Protein AF-A0A522W3R0-F1 (afdb_monomer)

Radius of gyration: 16.66 Å; Cα contacts (8 Å, |Δi|>4): 127; chains: 1; bounding box: 38×27×46 Å

Nearest PDB structures (foldseek):
  5k2b-assembly1_A  TM=7.405E-01  e=3.192E-01  unclassified
  6rz7-assembly1_A  TM=5.032E-01  e=3.765E+00  Homo sapiens
  4ilo-assembly1_A  TM=1.750E-01  e=3.765E+00  Chlamydia trachomatis L2/434/Bu
  5uk8-assembly1_B  TM=2.077E-01  e=7.621E+00  Homo sapiens
  5ul1-assembly1_B  TM=2.030E-01  e=8.864E+00  Homo sapiens

Structure (mmCIF, N/CA/C/O backbone):
data_AF-A0A522W3R0-F1
#
_entry.id   AF-A0A522W3R0-F1
#
loop_
_atom_site.group_PDB
_atom_site.id
_atom_site.type_symbol
_atom_site.label_atom_id
_atom_site.label_alt_id
_atom_site.label_comp_id
_atom_site.label_asym_id
_atom_site.label_entity_id
_atom_site.label_seq_id
_atom_site.pdbx_PDB_ins_code
_atom_site.Cartn_x
_atom_site.Cartn_y
_atom_site.Cartn_z
_atom_site.occupancy
_atom_site.B_iso_or_equiv
_atom_site.auth_seq_id
_atom_site.auth_comp_id
_atom_site.auth_asym_id
_atom_site.auth_atom_id
_atom_site.pdbx_PDB_model_num
ATOM 1 N N . MET A 1 1 ? -18.494 -14.054 15.150 1.00 62.50 1 MET A N 1
ATOM 2 C CA . MET A 1 1 ? -17.178 -13.415 15.018 1.00 62.50 1 MET A CA 1
ATOM 3 C C . MET A 1 1 ? -17.152 -12.730 13.670 1.00 62.50 1 MET A C 1
ATOM 5 O O . MET A 1 1 ? -17.498 -13.372 12.681 1.00 62.50 1 MET A O 1
ATOM 9 N N . SER A 1 2 ? -16.897 -11.426 13.642 1.00 79.19 2 SER A N 1
ATOM 10 C CA . SER A 1 2 ? -16.620 -10.698 12.397 1.00 79.19 2 SER A CA 1
ATOM 11 C C . SER A 1 2 ? -15.194 -10.979 11.913 1.00 79.19 2 SER A C 1
ATOM 13 O O . SER A 1 2 ?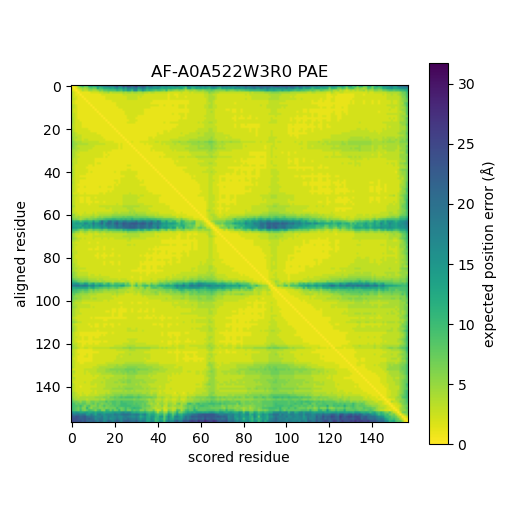 -14.345 -11.334 12.726 1.00 79.19 2 SER A O 1
ATOM 15 N N . GLN A 1 3 ? -14.944 -10.792 10.614 1.00 91.06 3 GLN A N 1
ATOM 16 C CA . GLN A 1 3 ? -13.602 -10.835 10.020 1.00 91.06 3 GLN A CA 1
ATOM 17 C C . GLN A 1 3 ? -12.648 -9.880 10.766 1.00 91.06 3 GLN A C 1
ATOM 19 O O . GLN A 1 3 ? -13.078 -8.805 11.194 1.00 91.06 3 GLN A O 1
ATOM 24 N N . ALA A 1 4 ? -11.387 -10.277 10.949 1.00 95.38 4 ALA A N 1
ATOM 25 C CA . ALA A 1 4 ? -10.352 -9.416 11.519 1.00 95.38 4 ALA A CA 1
ATOM 26 C C . ALA A 1 4 ? -9.798 -8.457 10.455 1.00 95.38 4 ALA A C 1
ATOM 28 O O . ALA A 1 4 ? -9.691 -8.825 9.281 1.00 95.38 4 ALA A O 1
ATOM 29 N N . ILE A 1 5 ? -9.452 -7.235 10.864 1.00 96.50 5 ILE A N 1
ATOM 30 C CA . ILE A 1 5 ? -8.830 -6.241 9.979 1.00 96.50 5 ILE A CA 1
ATOM 31 C C . ILE A 1 5 ? -7.449 -6.733 9.540 1.00 96.50 5 ILE A C 1
ATOM 33 O O . ILE A 1 5 ? -7.132 -6.637 8.358 1.00 96.50 5 ILE A O 1
ATOM 37 N N . LEU A 1 6 ? -6.680 -7.324 10.463 1.00 97.25 6 LEU A N 1
ATOM 38 C CA . LEU A 1 6 ? -5.374 -7.921 10.177 1.00 97.25 6 LEU A CA 1
ATOM 39 C C . LEU A 1 6 ? -5.446 -8.933 9.031 1.00 97.25 6 LEU A C 1
ATOM 41 O O . LEU A 1 6 ? -4.757 -8.766 8.030 1.00 97.25 6 LEU A O 1
ATOM 45 N N . ASP A 1 7 ? -6.316 -9.936 9.148 1.00 97.19 7 ASP A N 1
ATOM 46 C CA . ASP A 1 7 ? -6.438 -10.994 8.140 1.00 97.19 7 ASP A CA 1
ATOM 47 C C . ASP A 1 7 ? -6.834 -10.431 6.766 1.00 97.19 7 ASP A C 1
ATOM 49 O O . ASP A 1 7 ? -6.281 -10.831 5.744 1.00 97.19 7 ASP A O 1
ATOM 53 N N . PHE A 1 8 ? -7.776 -9.481 6.742 1.00 97.44 8 PHE A N 1
ATOM 54 C CA . PHE A 1 8 ? -8.236 -8.849 5.505 1.00 97.44 8 PHE A CA 1
ATOM 55 C C . PHE A 1 8 ? -7.119 -8.063 4.806 1.00 97.44 8 PHE A C 1
ATOM 57 O O . PHE A 1 8 ? -6.941 -8.182 3.594 1.00 97.44 8 PHE A O 1
ATOM 64 N N . MET A 1 9 ? -6.355 -7.272 5.561 1.00 98.19 9 MET A N 1
ATOM 65 C CA . MET A 1 9 ? -5.288 -6.445 4.995 1.00 98.19 9 MET A CA 1
ATOM 66 C C . MET A 1 9 ? -4.072 -7.274 4.579 1.00 98.19 9 MET A C 1
ATOM 68 O O . MET A 1 9 ? -3.509 -7.023 3.516 1.00 98.19 9 MET A O 1
ATOM 72 N N . MET A 1 10 ? -3.729 -8.323 5.336 1.00 97.94 10 MET A N 1
ATOM 73 C CA . MET A 1 10 ? -2.688 -9.283 4.946 1.00 97.94 10 MET A CA 1
ATOM 74 C C . MET A 1 10 ? -3.038 -10.025 3.652 1.00 97.94 10 MET A C 1
ATOM 76 O O . MET A 1 10 ? -2.168 -10.263 2.815 1.00 97.94 10 MET A O 1
ATOM 80 N N . GLU A 1 11 ? -4.306 -10.392 3.452 1.00 98.25 11 GLU A N 1
ATOM 81 C CA . GLU A 1 11 ? -4.738 -10.995 2.189 1.00 98.25 11 GLU A CA 1
ATOM 82 C C . GLU A 1 11 ? -4.552 -10.023 1.011 1.00 98.25 11 GLU A C 1
ATOM 84 O O . GLU A 1 11 ? -4.084 -10.426 -0.060 1.00 98.25 11 GLU A O 1
ATOM 89 N N . ASP A 1 12 ? -4.846 -8.734 1.208 1.00 98.56 12 ASP A N 1
ATOM 90 C CA . ASP A 1 12 ? -4.615 -7.720 0.180 1.00 98.56 12 ASP A CA 1
ATOM 91 C C . ASP A 1 12 ? -3.118 -7.467 -0.074 1.00 98.56 12 ASP A C 1
ATOM 93 O O . ASP A 1 12 ? -2.728 -7.342 -1.238 1.00 98.56 12 ASP A O 1
ATOM 97 N N . HIS A 1 13 ? -2.267 -7.494 0.960 1.00 98.56 13 HIS A N 1
ATOM 98 C CA . HIS A 1 13 ? -0.806 -7.478 0.808 1.00 98.56 13 HIS A CA 1
ATOM 99 C C . HIS A 1 13 ? -0.315 -8.651 -0.034 1.00 98.56 13 HIS A C 1
ATOM 101 O O . HIS A 1 13 ? 0.345 -8.436 -1.049 1.00 98.56 13 HIS A O 1
ATOM 107 N N . HIS A 1 14 ? -0.718 -9.882 0.290 1.00 98.44 14 HIS A N 1
ATOM 108 C CA . HIS A 1 14 ? -0.338 -11.057 -0.499 1.00 98.44 14 HIS A CA 1
ATOM 109 C C . HIS A 1 14 ? -0.784 -10.946 -1.964 1.00 98.44 14 HIS A C 1
ATOM 111 O O . HIS A 1 14 ? -0.056 -11.341 -2.883 1.00 98.44 14 HIS A O 1
ATOM 117 N N . ARG A 1 15 ? -1.981 -10.397 -2.208 1.00 98.62 15 ARG A N 1
ATOM 118 C CA . ARG A 1 15 ? -2.474 -10.133 -3.564 1.00 98.62 15 ARG A CA 1
ATOM 119 C C . ARG A 1 15 ? -1.581 -9.122 -4.289 1.00 98.62 15 ARG A C 1
ATOM 121 O O . ARG A 1 15 ? -1.237 -9.354 -5.450 1.00 98.62 15 ARG A O 1
ATOM 128 N N . LEU A 1 16 ? -1.223 -8.019 -3.634 1.00 98.69 16 LEU A N 1
ATOM 129 C CA . LEU A 1 16 ? -0.374 -6.963 -4.188 1.00 98.69 16 LEU A CA 1
ATOM 130 C C . LEU A 1 16 ? 1.054 -7.454 -4.456 1.00 98.69 16 LEU A C 1
ATOM 132 O O . LEU A 1 16 ? 1.553 -7.240 -5.562 1.00 98.69 16 LEU A O 1
ATOM 136 N N . ASP A 1 17 ? 1.653 -8.199 -3.528 1.00 98.56 17 ASP A N 1
ATOM 137 C CA . ASP A 1 17 ? 2.969 -8.831 -3.684 1.00 98.56 17 ASP A CA 1
ATOM 138 C C . ASP A 1 17 ? 3.002 -9.753 -4.905 1.00 98.56 17 ASP A C 1
ATOM 140 O O . ASP A 1 17 ? 3.936 -9.721 -5.709 1.00 98.56 17 ASP A O 1
ATOM 144 N N . GLY A 1 18 ? 1.940 -10.538 -5.108 1.00 98.56 18 GLY A N 1
ATOM 145 C CA . GLY A 1 18 ? 1.813 -11.411 -6.271 1.00 98.56 18 GLY A CA 1
ATOM 146 C C . GLY A 1 18 ? 1.758 -10.658 -7.606 1.00 98.56 18 GLY A C 1
ATOM 147 O O . GLY A 1 18 ? 2.231 -11.176 -8.621 1.00 98.56 18 GLY A O 1
ATOM 148 N N . ILE A 1 19 ? 1.190 -9.448 -7.641 1.00 98.69 19 ILE A N 1
ATOM 149 C CA . ILE A 1 19 ? 1.164 -8.603 -8.848 1.00 98.69 19 ILE A CA 1
ATOM 150 C C . ILE A 1 19 ? 2.524 -7.922 -9.036 1.00 98.69 19 ILE A C 1
ATOM 152 O O . ILE A 1 19 ? 3.060 -7.929 -10.148 1.00 98.69 19 ILE A O 1
ATOM 156 N N . PHE A 1 20 ? 3.113 -7.399 -7.959 1.00 98.50 20 PHE A N 1
ATOM 157 C CA . PHE A 1 20 ? 4.423 -6.754 -7.992 1.00 98.50 20 PHE A CA 1
ATOM 158 C C . PHE A 1 20 ? 5.515 -7.722 -8.456 1.00 98.50 20 PHE A C 1
ATOM 160 O O . PHE A 1 20 ? 6.253 -7.413 -9.388 1.00 98.50 20 PHE A O 1
ATOM 167 N N . ALA A 1 21 ? 5.524 -8.956 -7.950 1.00 98.38 21 ALA A N 1
ATOM 168 C CA . ALA A 1 21 ? 6.454 -9.991 -8.394 1.00 98.38 21 ALA A CA 1
ATOM 169 C C . ALA A 1 21 ? 6.350 -10.279 -9.905 1.00 98.38 21 ALA A C 1
ATOM 171 O O . ALA A 1 21 ? 7.352 -10.574 -10.561 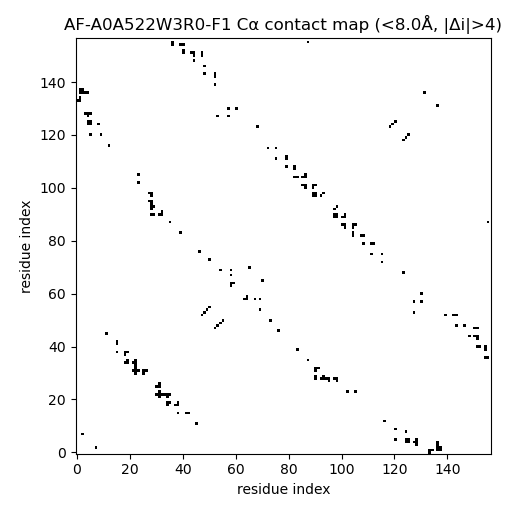1.00 98.38 21 ALA A O 1
ATOM 172 N N . LYS A 1 22 ? 5.156 -10.187 -10.510 1.00 98.50 22 LYS A N 1
ATOM 173 C CA . LYS A 1 22 ? 5.006 -10.323 -11.973 1.00 98.50 22 LYS A CA 1
ATOM 174 C C . LYS A 1 22 ? 5.625 -9.137 -12.711 1.00 98.50 22 LYS A C 1
ATOM 176 O O . LYS A 1 22 ? 6.276 -9.344 -13.735 1.00 98.50 22 LYS A O 1
ATOM 181 N N . MET A 1 23 ? 5.463 -7.923 -12.186 1.00 97.56 23 MET A N 1
ATOM 182 C CA . MET A 1 23 ? 6.107 -6.720 -12.717 1.00 97.56 23 MET A CA 1
ATOM 183 C C . MET A 1 23 ? 7.640 -6.832 -12.655 1.00 97.56 23 MET A C 1
ATOM 185 O O . MET A 1 23 ? 8.324 -6.625 -13.662 1.00 97.56 23 MET A O 1
ATOM 189 N N . GLU A 1 24 ? 8.179 -7.275 -11.521 1.00 96.88 24 GLU A N 1
ATOM 190 C CA . GLU A 1 24 ? 9.617 -7.486 -11.327 1.00 96.88 24 GLU A CA 1
ATOM 191 C C . GLU A 1 24 ? 10.191 -8.516 -12.306 1.00 96.88 24 GLU A C 1
ATOM 193 O O . GLU A 1 24 ? 11.309 -8.368 -12.807 1.00 96.88 24 GLU A O 1
ATOM 198 N N . ASN A 1 25 ? 9.403 -9.536 -12.642 1.00 97.62 25 ASN A N 1
ATOM 199 C CA . ASN A 1 25 ? 9.797 -10.591 -13.569 1.00 97.62 25 ASN A CA 1
ATOM 200 C C . ASN A 1 25 ? 9.556 -10.266 -15.050 1.00 97.62 25 ASN A C 1
ATOM 202 O O . ASN A 1 25 ? 10.010 -11.046 -15.904 1.00 97.62 25 ASN A O 1
ATOM 206 N N . ALA A 1 26 ? 8.898 -9.144 -15.358 1.00 96.62 26 ALA A N 1
ATOM 207 C CA . ALA A 1 26 ? 8.621 -8.703 -16.721 1.00 96.62 26 ALA A CA 1
ATOM 208 C C . ALA A 1 26 ? 9.902 -8.632 -17.567 1.00 96.62 26 ALA A C 1
ATOM 210 O O . ALA A 1 26 ? 10.989 -8.354 -17.055 1.00 96.62 26 ALA A O 1
ATOM 211 N N . LYS A 1 27 ? 9.796 -8.891 -18.874 1.00 94.75 27 LYS A N 1
ATOM 212 C CA . LYS A 1 27 ? 10.954 -8.943 -19.793 1.00 94.75 27 LYS A CA 1
ATOM 213 C C . LYS A 1 27 ? 11.157 -7.672 -20.605 1.00 94.75 27 LYS A C 1
ATOM 215 O O . LYS A 1 27 ? 12.196 -7.510 -21.242 1.00 94.75 27 LYS A O 1
ATOM 220 N N . ASN A 1 28 ? 10.169 -6.789 -20.612 1.00 93.06 28 ASN A N 1
ATOM 221 C CA . ASN A 1 28 ? 10.190 -5.533 -21.345 1.00 93.06 28 ASN A CA 1
ATOM 222 C C . ASN A 1 28 ? 9.237 -4.516 -20.698 1.00 93.06 28 ASN A C 1
ATOM 224 O O . ASN A 1 28 ? 8.473 -4.848 -19.790 1.00 93.06 28 ASN A O 1
ATOM 228 N N . VAL A 1 29 ? 9.286 -3.271 -21.180 1.00 93.69 29 VAL A N 1
ATOM 229 C CA . VAL A 1 29 ? 8.472 -2.164 -20.654 1.00 93.69 29 VAL A CA 1
ATOM 230 C C . VAL A 1 29 ? 6.975 -2.429 -20.812 1.00 93.69 29 VAL A C 1
ATOM 232 O O . VAL A 1 29 ? 6.225 -2.152 -19.887 1.00 93.69 29 VAL A O 1
ATOM 235 N N . ALA A 1 30 ? 6.530 -2.998 -21.937 1.00 92.50 30 ALA A N 1
ATOM 236 C CA . ALA A 1 30 ? 5.109 -3.243 -22.185 1.00 92.50 30 ALA A CA 1
ATOM 237 C C . ALA A 1 30 ? 4.511 -4.254 -21.190 1.00 92.50 30 ALA A C 1
ATOM 239 O O . ALA A 1 30 ? 3.421 -4.045 -20.657 1.00 92.50 30 ALA A O 1
ATOM 240 N N . GLU A 1 31 ? 5.245 -5.327 -20.891 1.00 94.88 31 GLU A N 1
ATOM 241 C CA . GLU A 1 31 ? 4.849 -6.302 -19.877 1.00 94.88 31 GLU A CA 1
ATOM 242 C C . GLU A 1 31 ? 4.870 -5.689 -18.468 1.00 94.88 31 GLU A C 1
ATOM 244 O O . GLU A 1 31 ? 3.906 -5.854 -17.720 1.00 94.88 31 GLU A O 1
ATOM 249 N N . ALA A 1 32 ? 5.912 -4.919 -18.130 1.00 96.06 32 ALA A N 1
ATOM 250 C CA . ALA A 1 32 ? 5.989 -4.216 -16.849 1.00 96.06 32 ALA A CA 1
ATOM 251 C C . ALA A 1 32 ? 4.827 -3.225 -16.679 1.00 96.06 32 ALA A C 1
ATOM 253 O O . ALA A 1 32 ? 4.198 -3.197 -15.626 1.00 96.06 32 ALA A O 1
ATOM 254 N N . LYS A 1 33 ? 4.480 -2.474 -17.733 1.00 95.25 33 LYS A N 1
ATOM 255 C CA . LYS A 1 33 ? 3.373 -1.509 -17.752 1.00 95.25 33 LYS A CA 1
ATOM 256 C C . LYS A 1 33 ? 2.038 -2.163 -17.410 1.00 95.25 33 LYS A C 1
ATOM 258 O O . LYS A 1 33 ? 1.283 -1.614 -16.615 1.00 95.25 33 LYS A O 1
ATOM 263 N N . LYS A 1 34 ? 1.752 -3.340 -17.975 1.00 95.31 34 LYS A N 1
ATOM 264 C CA . LYS A 1 34 ? 0.510 -4.075 -17.696 1.00 95.31 34 LYS A CA 1
ATOM 265 C C . LYS A 1 34 ? 0.360 -4.371 -16.200 1.00 95.31 34 LYS A C 1
ATOM 267 O O . LYS A 1 34 ? -0.679 -4.064 -15.625 1.00 95.31 34 LYS A O 1
ATOM 272 N N . TYR A 1 35 ? 1.388 -4.958 -15.587 1.00 97.69 35 TYR A N 1
ATOM 273 C CA . TYR A 1 35 ? 1.352 -5.302 -14.164 1.00 97.69 35 TYR A CA 1
ATOM 274 C C . TYR A 1 35 ? 1.428 -4.064 -13.270 1.00 97.69 35 TYR A C 1
ATOM 276 O O . TYR A 1 35 ? 0.776 -4.032 -12.233 1.00 97.69 35 TYR A O 1
ATOM 284 N N . PHE A 1 36 ? 2.150 -3.026 -13.695 1.00 96.44 36 PHE A N 1
ATOM 285 C CA . PHE A 1 36 ? 2.206 -1.754 -12.985 1.00 96.44 36 PHE A CA 1
ATOM 286 C C . PHE A 1 36 ? 0.829 -1.100 -12.865 1.00 96.44 36 PHE A C 1
ATOM 288 O O . PHE A 1 36 ? 0.477 -0.659 -11.778 1.00 96.44 36 PHE A O 1
ATOM 295 N N . ILE A 1 37 ? 0.035 -1.063 -13.941 1.00 95.50 37 ILE A N 1
ATOM 296 C CA . ILE A 1 37 ? -1.320 -0.485 -13.911 1.00 95.50 37 ILE A CA 1
ATOM 297 C C . ILE A 1 37 ? -2.183 -1.205 -12.867 1.00 95.50 37 ILE A C 1
ATOM 299 O O . ILE A 1 37 ? -2.785 -0.557 -12.012 1.00 95.50 37 ILE A O 1
ATOM 303 N N . GLU A 1 38 ? -2.195 -2.541 -12.899 1.00 96.06 38 GLU A N 1
ATOM 304 C CA . GLU A 1 38 ? -2.953 -3.368 -11.952 1.00 96.06 38 GLU A CA 1
ATOM 305 C C . GLU A 1 38 ? -2.468 -3.172 -10.504 1.00 96.06 38 GLU A C 1
ATOM 307 O O . GLU A 1 38 ? -3.274 -2.970 -9.591 1.00 96.06 38 GLU A O 1
ATOM 312 N N . PHE A 1 39 ? -1.148 -3.180 -10.299 1.00 97.88 39 PHE A N 1
ATOM 313 C CA . PHE A 1 39 ? -0.523 -3.007 -8.992 1.00 97.88 39 PHE A CA 1
ATOM 314 C C . PHE A 1 39 ? -0.797 -1.622 -8.405 1.00 97.88 39 PHE A C 1
ATOM 316 O O . PHE A 1 39 ? -1.286 -1.510 -7.285 1.00 97.88 39 PHE A O 1
ATOM 323 N N . ASN A 1 40 ? -0.527 -0.563 -9.168 1.00 96.25 40 ASN A N 1
ATOM 324 C CA . ASN A 1 40 ? -0.684 0.818 -8.726 1.00 96.25 40 ASN A CA 1
ATOM 325 C C . ASN A 1 40 ? -2.153 1.156 -8.436 1.00 96.25 40 ASN A C 1
ATOM 327 O O . ASN A 1 40 ? -2.427 1.838 -7.450 1.00 96.25 40 ASN A O 1
ATOM 331 N N . TYR A 1 41 ? -3.099 0.643 -9.229 1.00 95.31 41 TYR A N 1
ATOM 332 C CA . TYR A 1 41 ? -4.527 0.756 -8.917 1.00 95.31 41 TYR A CA 1
ATOM 333 C C . TYR A 1 41 ? -4.861 0.080 -7.579 1.00 95.31 41 TYR A C 1
ATOM 335 O O . TYR A 1 41 ? -5.462 0.695 -6.695 1.00 95.31 41 TYR A O 1
ATOM 343 N N . GLY A 1 42 ? -4.420 -1.170 -7.401 1.00 96.44 42 GLY A N 1
ATOM 344 C CA . GLY A 1 42 ? -4.668 -1.937 -6.183 1.00 96.44 42 GLY A CA 1
ATOM 345 C C . GLY A 1 42 ? -4.068 -1.290 -4.933 1.00 96.44 42 GLY A C 1
ATOM 346 O O . GLY A 1 42 ? -4.764 -1.155 -3.932 1.00 96.44 42 GLY A O 1
ATOM 347 N N . LEU A 1 43 ? -2.808 -0.859 -5.002 1.00 97.88 43 LEU A N 1
ATOM 348 C CA . LEU A 1 43 ? -2.092 -0.261 -3.876 1.00 97.88 43 LEU A CA 1
ATOM 349 C C . LEU A 1 43 ? -2.645 1.123 -3.513 1.00 97.88 43 LEU A C 1
ATOM 351 O O . LEU A 1 43 ? -2.723 1.478 -2.341 1.00 97.88 43 LEU A O 1
ATOM 355 N N . ARG A 1 44 ? -3.095 1.916 -4.493 1.00 96.25 44 ARG A N 1
ATOM 356 C CA . ARG A 1 44 ? -3.767 3.192 -4.197 1.00 96.25 44 ARG A CA 1
ATOM 357 C C . ARG A 1 44 ? -5.085 2.975 -3.471 1.00 96.25 44 ARG A C 1
ATOM 359 O O . ARG A 1 44 ? -5.357 3.695 -2.514 1.00 96.25 44 ARG A O 1
ATOM 366 N N . ARG A 1 45 ? -5.873 1.981 -3.890 1.00 96.62 45 ARG A N 1
ATOM 367 C CA . ARG A 1 45 ? -7.102 1.591 -3.190 1.00 96.62 45 ARG A CA 1
ATOM 368 C C . ARG A 1 45 ? -6.810 1.144 -1.757 1.00 96.62 45 ARG A C 1
ATOM 370 O O . ARG A 1 45 ? -7.488 1.597 -0.841 1.00 96.62 45 ARG A O 1
ATOM 377 N N . HIS A 1 46 ? -5.778 0.322 -1.579 1.00 98.06 46 HIS A N 1
ATOM 378 C CA . HIS A 1 46 ? -5.305 -0.129 -0.274 1.00 98.06 46 HIS A CA 1
ATOM 379 C C . HIS A 1 46 ? -5.010 1.053 0.663 1.00 98.06 46 HIS A C 1
ATOM 381 O O . HIS A 1 46 ? -5.647 1.200 1.703 1.00 98.06 46 HIS A O 1
ATOM 387 N N . ILE A 1 47 ? -4.153 1.978 0.219 1.00 97.62 47 ILE A N 1
ATOM 388 C CA . ILE A 1 47 ? -3.787 3.179 0.983 1.00 97.62 47 ILE A CA 1
ATOM 389 C C . ILE A 1 47 ? -5.012 4.059 1.293 1.00 97.62 47 ILE A C 1
ATOM 391 O O . ILE A 1 47 ? -5.068 4.718 2.333 1.00 97.62 47 ILE A O 1
ATOM 395 N N . VAL A 1 48 ? -6.013 4.106 0.404 1.00 96.69 48 VAL A N 1
ATOM 396 C CA . VAL A 1 48 ? -7.262 4.839 0.665 1.00 96.69 48 VAL A CA 1
ATOM 397 C C . VAL A 1 48 ? -8.039 4.207 1.818 1.00 96.69 48 VAL A C 1
ATOM 399 O O . VAL A 1 48 ? -8.490 4.949 2.693 1.00 96.69 48 VAL A O 1
ATOM 402 N N . TRP A 1 49 ? -8.167 2.877 1.870 1.00 97.81 49 TRP A N 1
ATOM 403 C CA . TRP A 1 49 ? -8.813 2.201 3.002 1.00 97.81 49 TRP A CA 1
ATOM 404 C C . TRP A 1 49 ? -8.149 2.575 4.326 1.00 97.81 49 TRP A C 1
ATOM 406 O O . TRP A 1 49 ? -8.819 2.942 5.295 1.00 97.81 49 TRP A O 1
ATOM 416 N N . GLU A 1 50 ? -6.825 2.585 4.347 1.00 97.94 50 GLU A N 1
ATOM 417 C CA . GLU A 1 50 ? -6.055 2.936 5.531 1.00 97.94 50 GLU A CA 1
ATOM 418 C C . GLU A 1 50 ? -6.220 4.396 5.934 1.00 97.94 50 GLU A C 1
ATOM 420 O O . GLU A 1 50 ? -6.640 4.697 7.053 1.00 97.94 50 GLU A O 1
ATOM 425 N N . GLU A 1 51 ? -5.944 5.327 5.021 1.00 96.94 51 GLU A N 1
ATOM 426 C CA . GLU A 1 51 ? -5.920 6.752 5.341 1.00 96.94 51 GLU A CA 1
ATOM 427 C C . GLU A 1 51 ? -7.314 7.330 5.623 1.00 96.94 51 GLU A C 1
ATOM 429 O O . GLU A 1 51 ? -7.419 8.308 6.374 1.00 96.94 51 GLU A O 1
ATOM 434 N N . LYS A 1 52 ? -8.372 6.764 5.026 1.00 95.75 52 LYS A N 1
ATOM 435 C CA . LYS A 1 52 ? -9.747 7.283 5.132 1.00 95.75 52 LYS A CA 1
ATOM 436 C C . LYS A 1 52 ? -10.604 6.561 6.155 1.00 95.75 52 LYS A C 1
ATOM 438 O O . LYS A 1 52 ? -11.498 7.197 6.711 1.00 95.75 52 LYS A O 1
ATOM 443 N N . ILE A 1 53 ? -10.348 5.279 6.400 1.00 96.12 53 ILE A N 1
ATOM 444 C CA . ILE A 1 53 ? -11.220 4.446 7.231 1.00 96.12 53 ILE A CA 1
ATOM 445 C C . ILE A 1 53 ? -10.458 3.981 8.468 1.00 96.12 53 ILE A C 1
ATOM 447 O O . ILE A 1 53 ? -10.790 4.383 9.585 1.00 96.12 53 ILE A O 1
ATOM 451 N N . PHE A 1 54 ? -9.398 3.190 8.298 1.00 96.38 54 PHE A N 1
ATOM 452 C CA . PHE A 1 54 ? -8.761 2.523 9.435 1.00 96.38 54 PHE A CA 1
ATOM 453 C C . PHE A 1 54 ? -7.995 3.488 10.348 1.00 96.38 54 PHE A C 1
ATOM 455 O O . PHE A 1 54 ? -8.199 3.473 11.567 1.00 96.38 54 PHE A O 1
ATOM 462 N N . PHE A 1 55 ? -7.162 4.374 9.792 1.00 96.19 55 PHE A N 1
ATOM 463 C CA . PHE A 1 55 ? -6.360 5.307 10.589 1.00 96.19 55 PHE A CA 1
ATOM 464 C C . PHE A 1 55 ? -7.233 6.300 11.369 1.00 96.19 55 PHE A C 1
ATOM 466 O O . PHE A 1 55 ? -7.016 6.423 12.576 1.00 96.19 55 PHE A O 1
ATOM 473 N N . PRO A 1 56 ? -8.252 6.964 10.781 1.00 94.75 56 PRO A N 1
ATOM 474 C CA . PRO A 1 56 ? -9.102 7.883 11.541 1.00 94.75 56 PRO A CA 1
ATOM 475 C C . PRO A 1 56 ? -9.839 7.210 12.704 1.00 94.75 56 PRO A C 1
ATOM 477 O O . PRO A 1 56 ? -9.987 7.797 13.781 1.00 94.75 56 PRO A O 1
ATOM 480 N N . ILE A 1 57 ? -10.288 5.968 12.514 1.00 93.44 57 ILE A N 1
ATOM 481 C CA . ILE A 1 57 ? -10.967 5.199 13.559 1.00 93.44 57 ILE A CA 1
ATOM 482 C C . ILE A 1 57 ? -9.996 4.865 14.694 1.00 93.44 57 ILE A C 1
ATOM 484 O O . ILE A 1 57 ? -10.315 5.103 15.865 1.00 93.44 57 ILE A O 1
ATOM 488 N N . PHE A 1 58 ? -8.802 4.378 14.355 1.00 94.44 58 PHE A N 1
ATOM 489 C CA . PHE A 1 58 ? -7.749 4.083 15.322 1.00 94.44 58 PHE A CA 1
ATOM 490 C C . PHE A 1 58 ? -7.366 5.314 16.152 1.00 94.44 58 PHE A C 1
ATOM 492 O O . PHE A 1 58 ? -7.382 5.275 17.386 1.00 94.44 58 PHE A O 1
ATOM 499 N N . GLU A 1 59 ? -7.083 6.429 15.479 1.00 94.69 59 GLU A N 1
ATOM 500 C CA . GLU A 1 59 ? -6.697 7.697 16.100 1.00 94.69 59 GLU A CA 1
ATOM 501 C C . GLU A 1 59 ? -7.780 8.197 17.059 1.00 94.69 59 GLU A C 1
ATOM 503 O O . GLU A 1 59 ? -7.479 8.583 18.193 1.00 94.69 59 GLU A O 1
ATOM 508 N N . LYS A 1 60 ? -9.054 8.122 16.647 1.00 92.94 60 LYS A N 1
ATOM 509 C CA . LYS A 1 60 ? -10.199 8.500 17.484 1.00 92.94 60 LYS A CA 1
ATOM 510 C C . LYS A 1 60 ? -10.325 7.612 18.722 1.00 92.94 60 LYS A C 1
ATOM 512 O O . LYS A 1 60 ? -10.584 8.128 19.807 1.00 92.94 60 LYS A O 1
ATOM 517 N N . LYS A 1 61 ? -10.150 6.295 18.581 1.00 92.12 61 LYS A N 1
ATOM 518 C CA . LYS A 1 61 ? -10.280 5.324 19.683 1.00 92.12 61 LYS A CA 1
ATOM 519 C C . LYS A 1 61 ? -9.137 5.416 20.691 1.00 92.12 61 LYS A C 1
ATOM 521 O O . LYS A 1 61 ? -9.377 5.280 21.888 1.00 92.12 61 LYS A O 1
ATOM 526 N N . LYS A 1 62 ? -7.908 5.651 20.226 1.00 90.38 62 LYS A N 1
ATOM 527 C CA . LYS A 1 62 ? -6.722 5.781 21.089 1.00 90.38 62 LYS A CA 1
ATOM 528 C C . LYS A 1 62 ? -6.484 7.208 21.594 1.00 90.38 62 LYS A C 1
ATOM 530 O O . LYS A 1 62 ? -5.647 7.395 22.471 1.00 90.38 62 LYS A O 1
ATOM 535 N N . GLY A 1 63 ? -7.188 8.206 21.056 1.00 87.31 63 GLY A N 1
ATOM 536 C CA . GLY A 1 63 ? -6.962 9.618 21.378 1.00 87.31 63 GLY A CA 1
ATOM 537 C C . GLY A 1 63 ? -5.635 10.164 20.832 1.00 87.31 63 GLY A C 1
ATOM 538 O O . GLY A 1 63 ? -5.106 11.134 21.369 1.00 87.31 63 GLY A O 1
ATOM 539 N N . LEU A 1 64 ? -5.087 9.544 19.782 1.00 80.00 64 LEU A N 1
ATOM 540 C CA . LEU A 1 64 ? -3.770 9.840 19.206 1.00 80.00 64 LEU A CA 1
ATOM 541 C C . LEU A 1 64 ? -3.911 10.585 17.874 1.00 80.00 64 LEU A C 1
ATOM 543 O O . LEU A 1 64 ? -3.629 10.039 16.816 1.00 80.00 64 LEU A O 1
ATOM 547 N N . THR A 1 65 ? -4.368 11.837 17.905 1.00 69.81 65 THR A N 1
ATOM 548 C CA . THR A 1 65 ? -4.631 12.612 16.675 1.00 69.81 65 THR A CA 1
ATOM 549 C C . THR A 1 65 ? -3.405 13.341 16.107 1.00 69.81 65 THR A C 1
ATOM 551 O O . THR A 1 65 ? -3.498 13.924 15.028 1.00 69.81 65 THR A O 1
ATOM 554 N N . ARG A 1 66 ? -2.261 13.346 16.813 1.00 71.31 66 ARG A N 1
ATOM 555 C CA . ARG A 1 66 ? -0.979 13.939 16.372 1.00 71.31 66 ARG A CA 1
ATOM 556 C C . ARG A 1 66 ? 0.211 13.144 16.917 1.00 71.31 66 ARG A C 1
ATOM 558 O O . ARG A 1 66 ? 0.164 12.729 18.074 1.00 71.31 66 ARG A O 1
ATOM 565 N N . GLY A 1 67 ? 1.275 12.985 16.127 1.00 71.25 67 GLY A N 1
ATOM 566 C CA . GLY A 1 67 ? 2.526 12.339 16.544 1.00 71.25 67 GLY A CA 1
ATOM 567 C C . GLY A 1 67 ? 2.413 10.829 16.779 1.00 71.25 67 GLY A C 1
ATOM 568 O O . GLY A 1 67 ? 3.160 10.284 17.589 1.00 71.25 67 GLY A O 1
ATOM 569 N N . GLY A 1 68 ? 1.445 10.169 16.135 1.00 83.44 68 GLY A N 1
ATOM 570 C CA . GLY A 1 68 ? 1.145 8.744 16.303 1.00 83.44 68 GLY A CA 1
ATOM 571 C C . GLY A 1 68 ? 1.727 7.850 15.198 1.00 83.44 68 GLY A C 1
ATOM 572 O O . GLY A 1 68 ? 2.234 8.352 14.195 1.00 83.44 68 GLY A O 1
ATOM 573 N N . PRO A 1 69 ? 1.616 6.514 15.335 1.00 90.81 69 PRO A N 1
ATOM 574 C CA . PRO A 1 69 ? 2.133 5.560 14.347 1.00 90.81 69 PRO A CA 1
ATOM 575 C C . PRO A 1 69 ? 1.552 5.793 12.944 1.00 90.81 69 PRO A C 1
ATOM 577 O O . PRO A 1 69 ? 2.279 5.731 11.960 1.00 90.81 69 PRO A O 1
ATOM 580 N N . THR A 1 70 ? 0.279 6.179 12.848 1.00 94.12 70 THR A N 1
ATOM 581 C CA . THR A 1 70 ? -0.413 6.498 11.588 1.00 94.12 70 THR A CA 1
ATOM 582 C C . THR A 1 70 ? 0.134 7.746 10.882 1.00 94.12 70 THR A C 1
ATOM 584 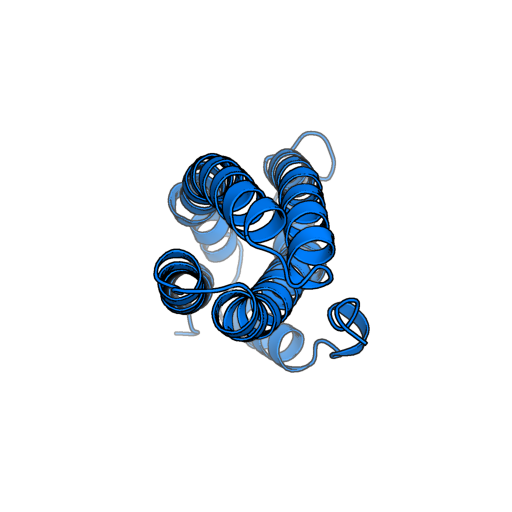O O . THR A 1 70 ? -0.071 7.916 9.681 1.00 94.12 70 THR A O 1
ATOM 587 N N . GLU A 1 71 ? 0.830 8.651 11.579 1.00 93.69 71 GLU A N 1
ATOM 588 C CA . GLU A 1 71 ? 1.519 9.783 10.943 1.00 93.69 71 GLU A CA 1
ATOM 589 C C . GLU A 1 71 ? 2.784 9.313 10.217 1.00 93.69 71 GLU A C 1
ATOM 591 O O . GLU A 1 71 ? 3.020 9.719 9.078 1.00 93.69 71 GLU A O 1
ATOM 596 N N . ALA A 1 72 ? 3.544 8.403 10.835 1.00 93.50 72 ALA A N 1
ATOM 597 C CA . ALA A 1 72 ? 4.692 7.765 10.196 1.00 93.50 72 ALA A CA 1
ATOM 598 C C . ALA A 1 72 ? 4.261 6.933 8.976 1.00 93.50 72 ALA A C 1
ATOM 600 O O . ALA A 1 72 ? 4.879 7.053 7.923 1.00 93.50 72 ALA A O 1
ATOM 601 N N . MET A 1 73 ? 3.152 6.188 9.071 1.00 97.31 73 MET A N 1
ATOM 602 C CA . MET A 1 73 ? 2.601 5.444 7.926 1.00 97.31 73 MET A CA 1
ATOM 603 C C . MET A 1 73 ? 2.252 6.367 6.751 1.00 97.31 73 MET A C 1
ATOM 605 O O . MET A 1 73 ? 2.642 6.115 5.616 1.00 97.31 73 MET A O 1
ATOM 609 N N . ARG A 1 74 ? 1.614 7.517 7.015 1.00 97.31 74 ARG A N 1
ATOM 610 C CA . ARG A 1 74 ? 1.331 8.517 5.968 1.00 97.31 74 ARG A CA 1
ATOM 611 C C . ARG A 1 74 ? 2.593 9.147 5.374 1.00 97.31 74 ARG A C 1
ATOM 613 O O . ARG A 1 74 ? 2.545 9.629 4.242 1.00 97.31 74 ARG A O 1
ATOM 620 N N . ALA A 1 75 ? 3.693 9.217 6.122 1.00 96.31 75 ALA A N 1
ATOM 621 C CA . ALA A 1 75 ? 4.974 9.660 5.578 1.00 96.31 75 ALA A CA 1
ATOM 622 C C . ALA A 1 75 ? 5.528 8.619 4.595 1.00 96.31 75 ALA A C 1
ATOM 624 O O . ALA A 1 75 ? 5.873 8.990 3.473 1.00 96.31 75 ALA A O 1
ATOM 625 N N . ASP A 1 76 ? 5.495 7.334 4.955 1.00 97.94 76 ASP A N 1
ATOM 626 C CA . ASP A 1 76 ? 5.870 6.250 4.043 1.00 97.94 76 ASP A CA 1
ATOM 627 C C . ASP A 1 76 ? 4.988 6.241 2.792 1.00 97.94 76 ASP A C 1
ATOM 629 O O . ASP A 1 76 ? 5.516 6.212 1.684 1.00 97.94 76 ASP A O 1
ATOM 633 N N . HIS A 1 77 ? 3.661 6.372 2.932 1.00 98.31 77 HIS A N 1
ATOM 634 C CA . HIS A 1 77 ? 2.740 6.432 1.789 1.00 98.31 77 HIS A CA 1
ATOM 635 C C . HIS A 1 77 ? 3.101 7.532 0.792 1.00 98.31 77 HIS A C 1
ATOM 637 O O . HIS A 1 77 ? 2.885 7.371 -0.409 1.00 98.31 77 HIS A O 1
ATOM 643 N N . LYS A 1 78 ? 3.631 8.670 1.258 1.00 97.56 78 LYS A N 1
ATOM 644 C CA . LYS A 1 78 ? 4.083 9.744 0.363 1.00 97.56 78 LYS A CA 1
ATOM 645 C C . LYS A 1 78 ? 5.316 9.323 -0.427 1.00 97.56 78 LYS A C 1
ATOM 647 O O . LYS A 1 78 ? 5.365 9.593 -1.622 1.00 97.56 78 LYS A O 1
ATOM 652 N N . GLU A 1 79 ? 6.283 8.667 0.207 1.00 98.19 79 GLU A N 1
ATOM 653 C CA . GLU A 1 79 ? 7.476 8.169 -0.488 1.00 98.19 79 GLU A CA 1
ATOM 654 C C . GLU A 1 79 ? 7.139 7.007 -1.435 1.00 98.19 79 GLU A C 1
ATOM 656 O O . GL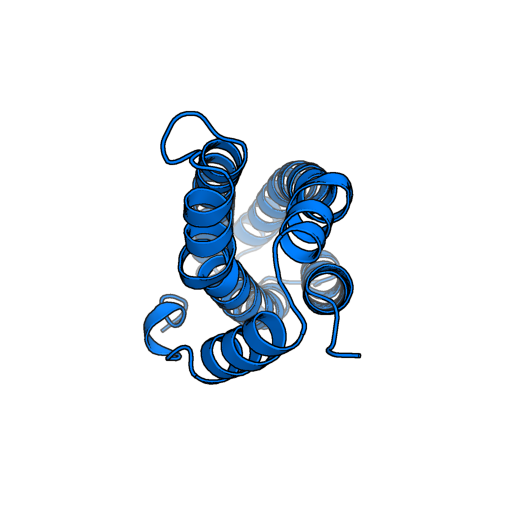U A 1 79 ? 7.562 7.023 -2.589 1.00 98.19 79 GLU A O 1
ATOM 661 N N . ILE A 1 80 ? 6.268 6.084 -1.016 1.00 98.06 80 ILE A N 1
ATOM 662 C CA . ILE A 1 80 ? 5.689 5.024 -1.856 1.00 98.06 80 ILE A CA 1
ATOM 663 C C . ILE A 1 80 ? 5.047 5.639 -3.108 1.00 98.06 80 ILE A C 1
ATOM 665 O O . ILE A 1 80 ? 5.385 5.258 -4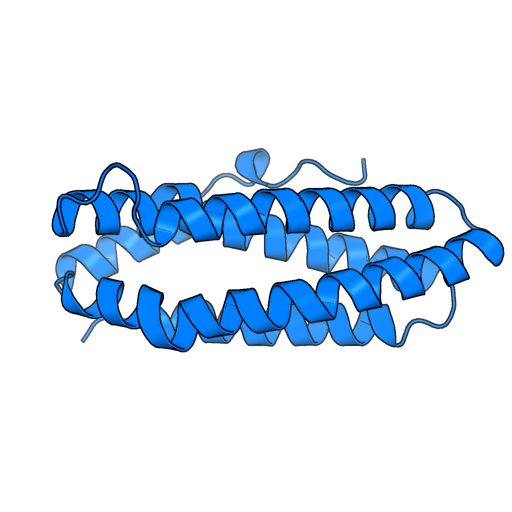.228 1.00 98.06 80 ILE A O 1
ATOM 669 N N . LYS A 1 81 ? 4.171 6.644 -2.950 1.00 96.12 81 LYS A N 1
ATOM 670 C CA . LYS A 1 81 ? 3.510 7.329 -4.078 1.00 96.12 81 LYS A CA 1
ATOM 671 C C . LYS A 1 81 ? 4.519 7.972 -5.042 1.00 96.12 81 LYS A C 1
ATOM 673 O O . LYS A 1 81 ? 4.336 7.842 -6.249 1.00 96.12 81 LYS A O 1
ATOM 678 N N . LYS A 1 82 ? 5.599 8.585 -4.542 1.00 96.25 82 LYS A N 1
ATOM 679 C CA . LYS A 1 82 ? 6.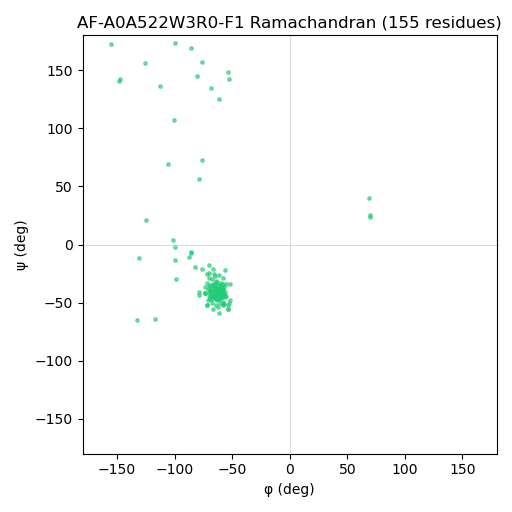671 9.151 -5.389 1.00 96.25 82 LYS A CA 1
ATOM 680 C C . LYS A 1 82 ? 7.429 8.084 -6.180 1.00 96.25 82 LYS A C 1
ATOM 682 O O . LYS A 1 82 ? 7.758 8.303 -7.342 1.00 96.25 82 LYS A O 1
ATOM 687 N N . LEU A 1 83 ? 7.714 6.930 -5.574 1.00 97.25 83 LEU A N 1
ATOM 688 C CA . LEU A 1 83 ? 8.364 5.819 -6.277 1.00 97.25 83 LEU A CA 1
ATOM 689 C C . LEU A 1 83 ? 7.460 5.274 -7.391 1.00 97.25 83 LEU A C 1
ATOM 691 O O . LEU A 1 83 ? 7.933 5.049 -8.505 1.00 97.25 83 LEU A O 1
ATOM 695 N N . LEU A 1 84 ? 6.152 5.154 -7.133 1.00 95.75 84 LEU A N 1
ATOM 696 C CA . LEU A 1 84 ? 5.168 4.772 -8.152 1.00 95.75 84 LEU A CA 1
ATOM 697 C C . LEU A 1 84 ? 5.094 5.793 -9.297 1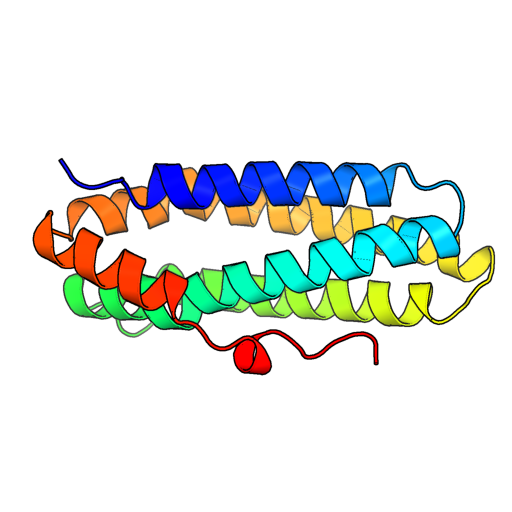.00 95.75 84 LEU A C 1
ATOM 699 O O . LEU A 1 84 ? 4.981 5.390 -10.450 1.00 95.75 84 LEU A O 1
ATOM 703 N N . GLU A 1 85 ? 5.192 7.094 -9.013 1.00 93.75 85 GLU A N 1
ATOM 704 C CA . GLU A 1 85 ? 5.287 8.140 -10.046 1.00 93.75 85 GLU A CA 1
ATOM 705 C C . GLU A 1 85 ? 6.559 7.985 -10.899 1.00 93.75 85 GLU A C 1
ATOM 707 O O . GLU A 1 85 ? 6.502 8.065 -12.124 1.00 93.75 85 GLU A O 1
ATOM 712 N N . GLY A 1 86 ? 7.696 7.654 -10.283 1.00 94.31 86 GLY A N 1
ATOM 713 C CA . GLY A 1 86 ? 8.929 7.355 -11.016 1.00 94.31 86 GLY A CA 1
ATOM 714 C C . GLY A 1 86 ? 8.802 6.145 -11.949 1.00 94.31 86 GLY A C 1
ATOM 715 O O . GLY A 1 86 ? 9.264 6.184 -13.094 1.00 94.31 86 GLY A O 1
ATOM 716 N N . ILE A 1 87 ? 8.135 5.081 -11.492 1.00 94.94 87 ILE A N 1
ATOM 717 C CA . ILE A 1 87 ? 7.829 3.910 -12.326 1.00 94.94 87 ILE A CA 1
ATOM 718 C C . ILE A 1 87 ? 6.875 4.294 -13.459 1.00 94.94 87 ILE A C 1
ATOM 720 O O . ILE A 1 87 ? 7.125 3.913 -14.604 1.00 94.94 87 ILE A O 1
ATOM 724 N N . HIS A 1 88 ? 5.824 5.060 -13.155 1.00 93.44 88 HIS A N 1
ATOM 725 C CA . HIS A 1 88 ? 4.841 5.550 -14.121 1.00 93.44 88 HIS A CA 1
ATOM 726 C C . HIS A 1 88 ? 5.509 6.266 -15.302 1.00 93.44 88 HIS A C 1
ATOM 728 O O . HIS A 1 88 ? 5.281 5.912 -16.462 1.00 93.44 88 HIS A O 1
ATOM 734 N N . ASP A 1 89 ? 6.398 7.214 -15.012 1.00 92.19 89 ASP A N 1
ATOM 735 C CA . ASP A 1 89 ? 7.105 7.979 -16.040 1.00 92.19 89 ASP A CA 1
ATOM 736 C C . ASP A 1 89 ? 7.993 7.083 -16.914 1.00 92.19 89 ASP A C 1
ATOM 738 O O . ASP A 1 89 ? 8.113 7.292 -18.124 1.00 92.19 89 ASP A O 1
ATOM 742 N N . CYS A 1 90 ? 8.583 6.038 -16.326 1.00 92.69 90 CYS A N 1
ATOM 743 C CA . CYS A 1 90 ? 9.397 5.086 -17.072 1.00 92.69 90 CYS A CA 1
ATOM 744 C C . CYS A 1 90 ? 8.544 4.159 -17.949 1.00 92.69 90 CYS A C 1
ATOM 746 O O . CYS A 1 90 ? 8.917 3.902 -19.092 1.00 92.69 90 CYS A O 1
ATOM 748 N N . VAL A 1 91 ? 7.399 3.662 -17.464 1.00 91.38 91 VAL A N 1
ATOM 749 C CA . VAL A 1 91 ? 6.518 2.797 -18.277 1.00 91.38 91 VAL A CA 1
ATOM 750 C C . VAL A 1 91 ? 5.816 3.558 -19.403 1.00 91.38 91 VAL A C 1
ATOM 752 O O . VAL A 1 91 ? 5.360 2.939 -20.366 1.00 91.38 91 VAL A O 1
ATOM 755 N N . ALA A 1 92 ? 5.756 4.890 -19.325 1.00 87.81 92 ALA A N 1
ATOM 756 C CA . ALA A 1 92 ? 5.336 5.740 -20.435 1.00 87.81 92 ALA A CA 1
ATOM 757 C C . ALA A 1 92 ? 6.385 5.801 -21.567 1.00 87.81 92 ALA A C 1
ATOM 759 O O . ALA A 1 92 ? 6.026 6.026 -22.723 1.00 87.81 92 ALA A O 1
ATOM 760 N N . GLY A 1 93 ? 7.669 5.572 -21.266 1.00 76.81 93 GLY A N 1
ATOM 761 C CA . GLY A 1 93 ? 8.749 5.543 -22.251 1.00 76.81 93 GLY A CA 1
ATOM 762 C C . GLY A 1 93 ? 9.149 4.118 -22.646 1.00 76.81 93 GLY A C 1
ATOM 763 O O . GLY A 1 93 ? 9.827 3.409 -21.914 1.00 76.81 93 GLY A O 1
ATOM 764 N N . GLU A 1 94 ? 8.803 3.679 -23.854 1.00 75.12 94 GLU A N 1
ATOM 765 C CA . GLU A 1 94 ? 9.053 2.308 -24.335 1.00 75.12 94 GLU A CA 1
ATOM 766 C C . GLU A 1 94 ? 10.512 2.063 -24.789 1.00 75.12 94 GLU A C 1
ATOM 768 O O . GLU A 1 94 ? 10.776 1.673 -25.926 1.00 75.12 94 GLU A O 1
ATOM 773 N N . SER A 1 95 ? 11.505 2.296 -23.920 1.00 83.88 95 SER A N 1
ATOM 774 C CA . SER A 1 95 ? 12.927 2.097 -24.255 1.00 83.88 95 SER A CA 1
ATOM 775 C C . SER A 1 95 ? 13.675 1.183 -23.280 1.00 83.88 95 SER A C 1
ATOM 777 O O . SER A 1 95 ? 13.346 1.077 -22.101 1.00 83.88 95 SER A O 1
ATOM 779 N N . ALA A 1 96 ? 14.771 0.571 -23.747 1.00 81.56 96 ALA A N 1
ATOM 780 C CA . ALA A 1 96 ? 15.654 -0.239 -22.899 1.00 81.56 96 ALA A CA 1
ATOM 781 C C . ALA A 1 96 ? 16.303 0.564 -21.753 1.00 81.56 96 ALA A C 1
ATOM 783 O O . ALA A 1 96 ? 16.659 -0.001 -20.717 1.00 81.56 96 ALA A O 1
ATOM 784 N N . LYS A 1 97 ? 16.465 1.883 -21.927 1.00 90.06 97 LYS A N 1
ATOM 785 C CA . LYS A 1 97 ? 16.947 2.784 -20.872 1.00 90.06 97 LYS A CA 1
ATOM 786 C C . LYS A 1 97 ? 15.898 2.942 -19.774 1.00 90.06 97 LYS A C 1
ATOM 788 O O . LYS A 1 97 ? 16.257 2.867 -18.603 1.00 90.06 97 LYS A O 1
ATOM 793 N N . GLU A 1 98 ? 14.632 3.121 -20.146 1.00 90.69 98 GLU A N 1
ATOM 794 C CA . GLU A 1 98 ? 13.533 3.206 -19.181 1.00 90.69 98 GLU A CA 1
ATOM 795 C C . GLU A 1 98 ? 13.339 1.881 -18.449 1.00 90.69 98 GLU A C 1
ATOM 797 O O . GLU A 1 98 ? 13.226 1.877 -17.229 1.00 90.69 98 GLU A O 1
ATOM 802 N N . PHE A 1 99 ? 13.451 0.747 -19.147 1.00 90.94 99 PHE A N 1
ATOM 803 C CA . PHE A 1 99 ? 13.354 -0.562 -18.501 1.00 90.94 99 PHE A CA 1
ATOM 804 C C . PHE A 1 99 ? 14.369 -0.751 -17.361 1.00 90.94 99 PHE A C 1
ATOM 806 O O . PHE A 1 99 ? 14.021 -1.249 -16.296 1.00 90.94 99 PHE A O 1
ATOM 813 N N . LYS A 1 100 ? 15.616 -0.290 -17.536 1.00 93.12 100 LYS A N 1
ATOM 814 C CA . LYS A 1 100 ? 16.626 -0.318 -16.462 1.00 93.12 100 LYS A CA 1
ATOM 815 C C . LYS A 1 100 ? 16.273 0.594 -15.284 1.00 93.12 100 LYS A C 1
ATOM 817 O O . LYS A 1 100 ? 16.579 0.248 -14.149 1.00 93.12 100 LYS A O 1
ATOM 822 N N . LYS A 1 101 ? 15.660 1.753 -15.538 1.00 94.81 101 LYS A N 1
ATOM 823 C CA . LYS A 1 101 ? 15.222 2.659 -14.467 1.00 94.81 101 LYS A CA 1
ATOM 824 C C . LYS A 1 101 ? 14.055 2.081 -13.677 1.00 94.81 101 LYS A C 1
ATOM 826 O O . LYS A 1 101 ? 14.072 2.207 -12.460 1.00 94.81 101 LYS A O 1
ATOM 831 N N . ILE A 1 102 ? 13.108 1.411 -14.346 1.00 95.56 102 ILE A N 1
ATOM 832 C CA . ILE A 1 102 ? 12.012 0.690 -13.681 1.00 95.56 102 ILE A CA 1
ATOM 833 C C . ILE A 1 102 ? 12.592 -0.252 -12.624 1.00 95.56 102 ILE A C 1
ATOM 835 O O . ILE A 1 102 ? 12.168 -0.192 -11.479 1.00 95.56 102 ILE A O 1
ATOM 839 N N . LYS A 1 103 ? 13.624 -1.038 -12.967 1.00 95.50 103 LYS A N 1
ATOM 840 C CA . LYS A 1 103 ? 14.261 -1.968 -12.017 1.00 95.50 103 LYS A CA 1
ATOM 841 C C . LYS A 1 103 ? 14.851 -1.285 -10.790 1.00 95.50 103 LYS A C 1
ATOM 843 O O . LYS A 1 103 ? 14.696 -1.794 -9.690 1.00 95.50 103 LYS A O 1
ATOM 848 N N . LYS A 1 104 ? 15.449 -0.106 -10.960 1.00 96.19 104 LYS A N 1
ATOM 849 C CA . LYS A 1 104 ? 15.941 0.673 -9.822 1.00 96.19 104 LYS A CA 1
ATOM 850 C C . LYS A 1 104 ? 14.798 1.150 -8.917 1.00 96.19 104 LYS A C 1
ATOM 852 O O . LYS A 1 104 ? 14.896 1.029 -7.705 1.00 96.19 104 LYS A O 1
ATOM 857 N N . PHE A 1 105 ? 13.716 1.668 -9.498 1.00 97.81 105 PHE A N 1
ATOM 858 C CA . PHE A 1 105 ? 12.553 2.070 -8.707 1.00 97.81 105 PHE A CA 1
ATOM 859 C C . PHE A 1 105 ? 11.873 0.879 -8.020 1.00 97.81 105 PHE A C 1
ATOM 861 O O . PHE A 1 105 ? 11.412 1.033 -6.898 1.00 97.81 105 PHE A O 1
ATOM 868 N N . GLU A 1 106 ? 11.822 -0.294 -8.661 1.00 97.88 106 GLU A N 1
ATOM 869 C CA . GLU A 1 106 ? 11.317 -1.531 -8.049 1.00 97.88 106 GLU A CA 1
ATOM 870 C C . GLU A 1 106 ? 12.156 -1.937 -6.824 1.00 97.88 106 GLU A C 1
ATOM 872 O O . GLU A 1 106 ? 11.588 -2.314 -5.805 1.00 97.88 106 GLU A O 1
ATOM 877 N N . GLU A 1 107 ? 13.488 -1.835 -6.897 1.00 97.69 107 GLU A N 1
ATOM 878 C CA . GLU A 1 107 ? 14.388 -2.101 -5.763 1.00 97.69 107 GLU A CA 1
ATOM 879 C C . GLU A 1 107 ? 14.131 -1.135 -4.597 1.00 97.69 107 GLU A C 1
ATOM 881 O O . GLU A 1 107 ? 13.832 -1.586 -3.491 1.00 97.69 107 GLU A O 1
ATOM 886 N N . ASP A 1 108 ? 14.155 0.176 -4.863 1.00 98.00 108 ASP A N 1
ATOM 887 C CA . ASP A 1 108 ? 13.899 1.209 -3.848 1.00 98.00 108 ASP A CA 1
ATOM 888 C C . ASP A 1 108 ? 12.494 1.044 -3.224 1.00 98.00 108 ASP A C 1
ATOM 890 O O . ASP A 1 108 ? 12.301 1.212 -2.017 1.00 98.00 108 ASP A O 1
ATOM 894 N N . PHE A 1 109 ? 11.501 0.682 -4.044 1.00 98.50 109 PHE A N 1
ATOM 895 C CA . PHE A 1 109 ? 10.137 0.403 -3.599 1.00 98.50 109 PHE A CA 1
ATOM 896 C C . PHE A 1 109 ? 10.070 -0.828 -2.698 1.00 98.50 109 PHE A C 1
ATOM 898 O O . PHE A 1 109 ? 9.429 -0.765 -1.650 1.00 98.50 109 PHE A O 1
ATOM 905 N N . ARG A 1 110 ? 10.737 -1.928 -3.068 1.00 98.25 110 ARG A N 1
ATOM 906 C CA . ARG A 1 110 ? 10.737 -3.181 -2.299 1.00 98.25 110 ARG A CA 1
ATOM 907 C C . ARG A 1 110 ? 11.306 -2.982 -0.894 1.00 98.25 110 ARG A C 1
ATOM 909 O O . ARG A 1 110 ? 10.748 -3.484 0.087 1.00 98.25 110 ARG A O 1
ATOM 916 N N . ASP A 1 111 ? 12.394 -2.228 -0.790 1.00 97.31 111 ASP A N 1
ATOM 917 C CA . ASP A 1 111 ? 13.046 -1.951 0.490 1.00 97.31 111 ASP A CA 1
ATOM 918 C C . ASP A 1 111 ? 12.130 -1.134 1.418 1.00 97.31 111 ASP A C 1
ATOM 920 O O . ASP A 1 111 ? 12.013 -1.429 2.612 1.00 97.31 111 ASP A O 1
ATOM 924 N N . LEU A 1 112 ? 11.415 -0.151 0.862 1.00 98.31 112 LEU A N 1
ATOM 925 C CA . LEU A 1 112 ? 10.465 0.664 1.615 1.00 98.31 112 LEU A CA 1
ATOM 926 C C . LEU A 1 112 ? 9.201 -0.118 2.001 1.00 98.31 112 LEU A C 1
ATOM 928 O O . LEU A 1 112 ? 8.831 -0.132 3.177 1.00 98.31 112 LEU A O 1
ATOM 932 N N . ILE A 1 113 ? 8.549 -0.772 1.034 1.00 98.12 113 ILE A N 1
ATOM 933 C CA . ILE A 1 113 ? 7.248 -1.424 1.237 1.00 98.12 113 ILE A CA 1
ATOM 934 C C . ILE A 1 113 ? 7.352 -2.617 2.196 1.00 98.12 113 ILE A C 1
ATOM 936 O O . ILE A 1 113 ? 6.463 -2.834 3.006 1.00 98.12 113 ILE A O 1
ATOM 940 N N . SER A 1 114 ? 8.470 -3.350 2.197 1.00 97.31 114 SER A N 1
ATOM 941 C CA . SER A 1 114 ? 8.657 -4.476 3.125 1.00 97.31 114 SER A CA 1
ATOM 942 C C . SER A 1 114 ? 8.704 -4.021 4.588 1.00 97.31 114 SER A C 1
ATOM 944 O O 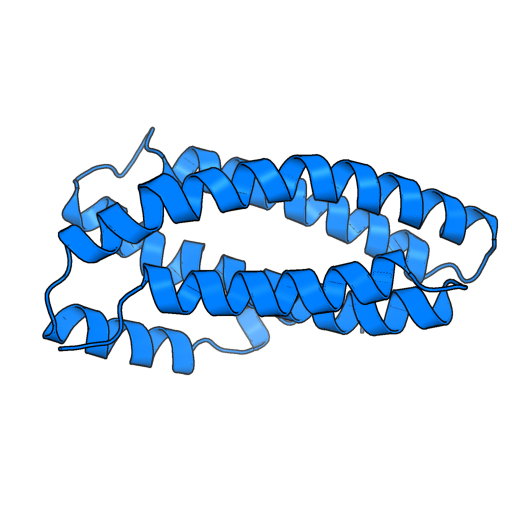. SER A 1 114 ? 8.074 -4.620 5.460 1.00 97.31 114 SER A O 1
ATOM 946 N N . THR A 1 115 ? 9.407 -2.919 4.861 1.00 97.50 115 THR A N 1
ATOM 947 C CA . THR A 1 115 ? 9.460 -2.317 6.202 1.00 97.50 115 THR A CA 1
ATOM 948 C C . THR A 1 115 ? 8.119 -1.692 6.585 1.00 97.50 115 THR A C 1
ATOM 950 O O . THR A 1 115 ? 7.727 -1.720 7.753 1.00 97.50 115 THR A O 1
ATOM 953 N N . HIS A 1 116 ? 7.425 -1.108 5.612 1.00 98.31 116 HIS A N 1
ATOM 954 C CA . HIS A 1 116 ? 6.098 -0.534 5.772 1.00 98.31 116 HIS A CA 1
ATOM 955 C C . HIS A 1 116 ? 5.066 -1.592 6.187 1.00 98.31 116 HIS A C 1
ATOM 957 O O . HIS A 1 116 ? 4.563 -1.518 7.311 1.00 98.31 116 HIS A O 1
ATOM 963 N N . ASN A 1 117 ? 4.884 -2.633 5.367 1.00 98.25 117 ASN A N 1
ATOM 964 C CA . ASN A 1 117 ? 3.933 -3.720 5.611 1.00 98.25 117 ASN A CA 1
ATOM 965 C C . ASN A 1 117 ? 4.224 -4.426 6.943 1.00 98.25 117 ASN A C 1
ATOM 967 O O . ASN A 1 117 ? 3.311 -4.742 7.704 1.00 98.25 117 ASN A O 1
ATOM 971 N N . PHE A 1 118 ? 5.504 -4.610 7.298 1.00 97.44 118 PHE A N 1
ATOM 972 C CA . PHE A 1 118 ? 5.878 -5.191 8.591 1.00 97.44 118 PHE A CA 1
ATOM 973 C C . PHE A 1 118 ? 5.317 -4.392 9.779 1.00 97.44 118 PHE A C 1
ATOM 975 O O . PHE A 1 118 ? 4.816 -4.981 10.738 1.00 97.44 118 PHE A O 1
ATOM 982 N N . LYS A 1 119 ? 5.377 -3.054 9.741 1.00 97.12 119 LYS A N 1
ATOM 983 C CA . LYS A 1 119 ? 4.825 -2.211 10.819 1.00 97.12 119 LYS A CA 1
ATOM 984 C C . LYS A 1 119 ? 3.307 -2.336 10.910 1.00 97.12 119 LYS A C 1
ATOM 986 O O . LYS A 1 119 ? 2.749 -2.265 12.006 1.00 97.12 119 LYS A O 1
ATOM 991 N N . GLU A 1 120 ? 2.641 -2.520 9.783 1.00 98.19 120 GLU A N 1
ATOM 992 C CA . GLU A 1 120 ? 1.189 -2.639 9.735 1.00 98.19 120 GLU A CA 1
ATOM 993 C C . GLU A 1 120 ? 0.718 -3.965 10.306 1.00 98.19 120 GLU A C 1
ATOM 995 O O . GLU A 1 120 ? -0.077 -3.990 11.248 1.00 98.19 120 GLU A O 1
ATOM 1000 N N . GLU A 1 121 ? 1.288 -5.056 9.806 1.00 97.69 121 GLU A N 1
ATOM 1001 C CA . GLU A 1 121 ? 0.902 -6.414 10.174 1.00 97.69 121 GLU A CA 1
ATOM 1002 C C . GLU A 1 121 ? 1.285 -6.755 11.614 1.00 97.69 121 GLU A C 1
ATOM 1004 O O . GLU A 1 121 ? 0.500 -7.363 12.340 1.00 97.69 121 GLU A O 1
ATOM 1009 N N . GLN A 1 122 ? 2.478 -6.348 12.063 1.00 96.12 122 GLN A N 1
ATOM 1010 C CA . GLN A 1 122 ? 2.962 -6.706 13.400 1.00 96.12 122 GLN A CA 1
ATOM 1011 C C . GLN A 1 122 ? 2.422 -5.804 14.508 1.00 96.12 122 GLN A C 1
ATOM 1013 O O . GLN A 1 122 ? 2.510 -6.158 15.685 1.00 96.12 122 GLN A O 1
ATOM 1018 N N . MET A 1 123 ? 1.925 -4.615 14.164 1.00 93.06 123 MET A N 1
ATOM 1019 C CA . MET A 1 123 ? 1.541 -3.619 15.162 1.00 93.06 123 MET A CA 1
ATOM 1020 C C . MET A 1 123 ? 0.170 -3.036 14.856 1.00 93.06 123 MET A C 1
ATOM 1022 O O . MET A 1 123 ? -0.766 -3.215 15.635 1.00 93.06 123 MET A O 1
ATOM 1026 N N . LEU A 1 124 ? 0.043 -2.322 13.738 1.00 95.69 124 LEU A N 1
ATOM 1027 C CA . LEU A 1 124 ? -1.083 -1.422 13.535 1.00 95.69 124 LEU A CA 1
ATOM 1028 C C . LEU A 1 124 ? -2.417 -2.160 13.396 1.00 95.69 124 LEU A C 1
ATOM 1030 O O . LEU A 1 124 ? -3.352 -1.830 14.124 1.00 95.69 124 LEU A O 1
ATOM 1034 N N . TYR A 1 125 ? -2.515 -3.168 12.529 1.00 97.38 125 TYR A N 1
ATOM 1035 C CA . TYR A 1 125 ? -3.783 -3.862 12.293 1.00 97.38 125 TYR A CA 1
ATOM 1036 C C . TYR A 1 125 ? -4.257 -4.638 13.525 1.00 97.38 125 TYR A C 1
ATOM 1038 O O . TYR A 1 125 ? -5.432 -4.547 13.878 1.00 97.38 125 TYR A O 1
ATOM 1046 N N . GLY A 1 126 ? -3.345 -5.296 14.251 1.00 96.25 126 GLY A N 1
ATOM 1047 C CA . GLY A 1 126 ? -3.669 -5.943 15.527 1.00 96.25 126 GLY A CA 1
ATOM 1048 C C . GLY A 1 126 ? -4.211 -4.947 16.559 1.00 96.25 126 GLY A C 1
ATOM 1049 O O . GLY A 1 126 ? -5.239 -5.187 17.189 1.00 96.25 126 GLY A O 1
ATOM 1050 N N . TRP A 1 127 ? -3.596 -3.765 16.672 1.00 95.25 127 TRP A N 1
ATOM 1051 C CA . TRP A 1 127 ? -4.096 -2.724 17.572 1.00 95.25 127 TRP A CA 1
ATOM 1052 C C . TRP A 1 127 ? -5.445 -2.139 17.153 1.00 95.25 127 TRP A C 1
ATOM 1054 O O . TRP A 1 127 ? -6.186 -1.666 18.019 1.00 95.25 127 TRP A O 1
ATOM 1064 N N . ILE A 1 128 ? -5.748 -2.120 15.853 1.00 95.81 128 ILE A N 1
ATOM 1065 C CA . ILE A 1 128 ? -7.064 -1.733 15.336 1.00 95.81 128 ILE A CA 1
ATOM 1066 C C . ILE A 1 128 ? -8.093 -2.797 15.711 1.00 95.81 128 ILE A C 1
ATOM 1068 O O . ILE A 1 128 ? -9.153 -2.461 16.240 1.00 95.81 128 ILE A O 1
ATOM 1072 N N . ASP A 1 129 ? -7.768 -4.072 15.509 1.00 96.75 129 ASP A N 1
ATOM 1073 C CA . ASP A 1 129 ? -8.635 -5.183 15.886 1.00 96.75 129 ASP A CA 1
ATOM 1074 C C . ASP A 1 129 ? -8.965 -5.201 17.385 1.00 96.75 129 ASP A C 1
ATOM 1076 O O . ASP A 1 129 ? -10.107 -5.514 17.731 1.00 96.75 129 ASP A O 1
ATOM 1080 N N . ASP A 1 130 ? -8.015 -4.816 18.242 1.00 95.44 130 ASP A N 1
ATOM 1081 C CA . ASP A 1 130 ? -8.169 -4.759 19.704 1.00 95.44 130 ASP A CA 1
ATOM 1082 C C . ASP A 1 130 ? -9.098 -3.635 20.199 1.00 95.44 130 ASP A C 1
ATOM 1084 O O . ASP A 1 130 ? -9.634 -3.715 21.307 1.00 95.44 130 ASP A O 1
ATOM 1088 N N . VAL A 1 131 ? -9.270 -2.551 19.431 1.00 94.56 131 VAL A N 1
ATOM 1089 C CA . VAL A 1 131 ? -10.102 -1.395 19.843 1.00 94.56 131 VAL A CA 1
ATOM 1090 C C . VAL A 1 131 ? -11.502 -1.382 19.235 1.00 94.56 131 VAL A C 1
ATOM 1092 O O . VAL A 1 131 ? -12.290 -0.471 19.533 1.00 94.56 131 VAL A O 1
ATOM 1095 N N . LEU A 1 132 ? -11.807 -2.363 18.387 1.00 94.44 132 LEU A N 1
ATOM 1096 C CA . LEU A 1 132 ? -13.068 -2.472 17.668 1.00 94.44 132 LEU A CA 1
ATOM 1097 C C . LEU A 1 132 ? -13.879 -3.673 18.131 1.00 94.44 132 LEU A C 1
ATOM 1099 O O . LEU A 1 132 ? -13.363 -4.783 18.251 1.00 94.44 132 LEU A O 1
ATOM 1103 N N . ASP A 1 133 ? -15.179 -3.461 18.311 1.00 95.12 133 ASP A N 1
ATOM 1104 C CA . ASP A 1 133 ? -16.121 -4.556 18.530 1.00 95.12 133 ASP A CA 1
ATOM 1105 C C . ASP A 1 133 ? -16.640 -5.172 17.210 1.00 95.12 133 ASP A C 1
ATOM 1107 O O . ASP A 1 133 ? -16.459 -4.634 16.114 1.00 95.12 133 ASP A O 1
ATOM 1111 N N . ASP A 1 134 ? -17.328 -6.315 17.312 1.00 94.19 134 ASP A N 1
ATOM 1112 C CA . ASP A 1 134 ? -17.883 -7.051 16.163 1.00 94.19 134 ASP A CA 1
ATOM 1113 C C . ASP A 1 134 ? -18.861 -6.215 15.308 1.00 94.19 134 ASP A C 1
ATOM 1115 O O . ASP A 1 134 ? -19.033 -6.475 14.112 1.00 94.19 134 ASP A O 1
ATOM 1119 N N . LYS A 1 135 ? -19.564 -5.242 15.902 1.00 94.44 135 LYS A N 1
ATOM 1120 C CA . LYS A 1 135 ? -20.515 -4.382 15.183 1.00 94.44 135 LYS A CA 1
ATOM 1121 C C . LYS A 1 135 ? -19.769 -3.295 14.415 1.00 94.44 135 LYS A C 1
ATOM 1123 O O . LYS A 1 135 ? -20.129 -3.016 13.272 1.00 94.44 135 LYS A O 1
ATOM 1128 N N . GLU A 1 136 ? -18.743 -2.711 15.020 1.00 94.81 136 GLU A N 1
ATOM 1129 C CA . GLU A 1 136 ? -17.875 -1.719 14.389 1.00 94.81 136 GLU A CA 1
ATOM 1130 C C . GLU A 1 136 ? -17.127 -2.326 13.200 1.00 94.81 136 GLU A C 1
ATOM 1132 O O . GLU A 1 136 ? -17.211 -1.773 12.104 1.00 94.81 136 GLU A O 1
ATOM 1137 N N . LYS A 1 137 ? -16.522 -3.513 13.360 1.00 94.44 137 LYS A N 1
ATOM 1138 C CA . LYS A 1 137 ? -15.847 -4.227 12.258 1.00 94.44 137 LYS A CA 1
ATOM 1139 C C . LYS A 1 137 ? -16.785 -4.468 11.073 1.00 94.44 137 LYS A C 1
ATOM 1141 O O . LYS A 1 137 ? -16.440 -4.171 9.934 1.00 94.44 137 LYS A O 1
ATOM 1146 N N . LYS A 1 138 ? -18.021 -4.918 11.325 1.00 93.81 138 LYS A N 1
ATOM 1147 C CA . LYS A 1 138 ? -19.030 -5.111 10.263 1.00 93.81 138 LYS A CA 1
ATOM 1148 C C . LYS A 1 138 ? -19.388 -3.827 9.516 1.00 93.81 138 LYS A C 1
ATOM 1150 O O . LYS A 1 138 ? -19.684 -3.895 8.328 1.00 93.81 138 LYS A O 1
ATOM 1155 N N . ASN A 1 139 ? -19.435 -2.686 10.198 1.00 93.38 139 ASN A N 1
ATOM 1156 C CA . ASN A 1 139 ? -19.728 -1.410 9.545 1.00 93.38 139 ASN A CA 1
ATOM 1157 C C . ASN A 1 139 ? -18.536 -0.933 8.715 1.00 93.38 139 ASN A C 1
ATOM 1159 O O . ASN A 1 139 ? -18.725 -0.514 7.581 1.00 93.38 139 ASN A O 1
ATOM 1163 N N . ILE A 1 140 ? -17.326 -1.084 9.247 1.00 93.19 140 ILE A N 1
ATOM 1164 C CA . ILE A 1 140 ? -16.083 -0.733 8.561 1.00 93.19 140 ILE A CA 1
ATOM 1165 C C . ILE A 1 140 ? -15.937 -1.500 7.245 1.00 93.19 140 ILE A C 1
ATOM 1167 O O . ILE A 1 140 ? -15.652 -0.889 6.223 1.00 93.19 140 ILE A O 1
ATOM 1171 N N . PHE A 1 141 ? -16.203 -2.810 7.222 1.00 93.75 141 PHE A N 1
ATOM 1172 C CA . PHE A 1 141 ? -16.123 -3.567 5.966 1.00 93.75 141 PHE A CA 1
ATOM 1173 C C . PHE A 1 141 ? -17.143 -3.107 4.920 1.00 93.75 141 PHE A C 1
ATOM 1175 O O . PHE A 1 141 ? -16.827 -3.089 3.735 1.00 93.75 141 PHE A O 1
ATOM 1182 N N . LYS A 1 142 ? -18.323 -2.633 5.338 1.00 92.25 142 LYS A N 1
ATOM 1183 C CA . LYS A 1 142 ? -19.251 -1.981 4.402 1.00 92.25 142 LYS A CA 1
ATOM 1184 C C . LYS A 1 142 ? -18.681 -0.671 3.871 1.00 92.25 142 LYS A C 1
ATOM 1186 O O . LYS A 1 142 ? -18.902 -0.353 2.712 1.00 92.25 142 LYS A O 1
ATOM 1191 N N . GLU A 1 143 ? -17.989 0.116 4.689 1.00 93.31 143 GLU A N 1
ATOM 1192 C CA . GLU A 1 143 ? -17.344 1.350 4.218 1.00 93.31 143 GLU A CA 1
ATOM 1193 C C . GLU A 1 143 ? -16.238 1.042 3.200 1.00 93.31 143 GLU A C 1
ATOM 1195 O O . GLU A 1 143 ? -16.206 1.660 2.141 1.00 93.31 143 GLU A O 1
ATOM 1200 N N . VAL A 1 144 ? -15.410 0.028 3.468 1.00 93.06 144 VAL A N 1
ATOM 1201 C CA . VAL A 1 144 ? -14.355 -0.467 2.564 1.00 93.06 144 VAL A CA 1
ATOM 1202 C C . VAL A 1 144 ? -14.920 -0.881 1.200 1.00 93.06 144 VAL A C 1
ATOM 1204 O O . VAL A 1 144 ? -14.360 -0.511 0.167 1.00 93.06 144 VAL A O 1
ATOM 1207 N N . GLU A 1 145 ? -16.046 -1.601 1.185 1.00 89.88 145 GLU A N 1
ATOM 1208 C CA . GLU A 1 145 ? -16.744 -2.024 -0.040 1.00 89.88 145 GLU A CA 1
ATOM 1209 C C . GLU A 1 145 ? -17.329 -0.852 -0.847 1.00 89.88 145 GLU A C 1
ATOM 1211 O O . GLU A 1 145 ? -17.515 -0.976 -2.056 1.00 89.88 145 GLU A O 1
ATOM 1216 N N . ASN A 1 146 ? -17.617 0.278 -0.194 1.00 90.69 146 ASN A N 1
ATOM 1217 C CA . ASN A 1 146 ? -18.283 1.433 -0.801 1.00 90.69 146 ASN A CA 1
ATOM 1218 C C . ASN A 1 146 ? -17.326 2.581 -1.169 1.00 90.69 146 ASN A C 1
ATOM 1220 O O . ASN A 1 146 ? -17.797 3.632 -1.611 1.00 90.69 146 ASN A O 1
ATOM 1224 N N . VAL A 1 147 ? -16.007 2.418 -1.000 1.00 89.88 147 VAL A N 1
ATOM 1225 C CA . VAL A 1 147 ? -15.028 3.432 -1.429 1.00 89.88 147 VAL A CA 1
ATOM 1226 C C . VAL A 1 147 ? -15.120 3.636 -2.941 1.00 89.88 147 VAL A C 1
ATOM 1228 O O . VAL A 1 147 ? -14.992 2.688 -3.722 1.00 89.88 147 VAL A O 1
ATOM 1231 N N . SER A 1 148 ? -15.317 4.890 -3.353 1.00 87.88 148 SER A N 1
ATOM 1232 C CA . SER A 1 148 ? -15.481 5.243 -4.763 1.00 87.88 148 SER A CA 1
ATOM 1233 C C . SER A 1 148 ? -14.172 5.044 -5.538 1.00 87.88 148 SER A C 1
ATOM 1235 O O . SER A 1 148 ? -13.128 5.509 -5.070 1.00 87.88 148 SER A O 1
ATOM 1237 N N . PRO A 1 149 ? -14.203 4.431 -6.738 1.00 83.19 149 PRO A N 1
ATOM 1238 C CA . PRO A 1 149 ? -13.039 4.342 -7.618 1.00 83.19 149 PRO A CA 1
ATOM 1239 C C . PRO A 1 149 ? -12.361 5.684 -7.903 1.00 83.19 149 PRO A C 1
ATOM 1241 O O . PRO A 1 149 ? -11.135 5.747 -7.917 1.00 83.19 149 PRO A O 1
ATOM 1244 N N . GLU A 1 150 ? -13.120 6.781 -7.978 1.00 83.62 150 GLU A N 1
ATOM 1245 C CA . GLU A 1 150 ? -12.592 8.143 -8.178 1.00 83.62 150 GLU A CA 1
ATOM 1246 C C . GLU A 1 150 ? -11.556 8.567 -7.113 1.00 83.62 150 GLU A C 1
ATOM 1248 O O . GLU A 1 150 ? -10.733 9.463 -7.336 1.00 83.62 150 GLU A O 1
ATOM 1253 N N . GLU A 1 151 ? -11.564 7.932 -5.935 1.00 79.31 151 GLU A N 1
ATOM 1254 C CA . GLU A 1 151 ? -10.608 8.223 -4.865 1.00 79.31 151 GLU A CA 1
ATOM 1255 C C . GLU A 1 151 ? -9.213 7.632 -5.126 1.00 79.31 151 GLU A C 1
ATOM 1257 O O . GLU A 1 151 ? -8.229 8.140 -4.575 1.00 79.31 151 GLU A O 1
ATOM 1262 N N . TYR A 1 152 ? -9.102 6.615 -5.988 1.00 81.25 152 TYR A N 1
ATOM 1263 C CA . TYR A 1 152 ? -7.850 5.903 -6.276 1.00 81.25 152 TYR A CA 1
ATOM 1264 C C . TYR A 1 152 ? -7.525 5.730 -7.776 1.00 81.25 152 TYR A C 1
ATOM 1266 O O . TYR A 1 152 ? -6.370 5.451 -8.113 1.00 81.25 152 TYR A O 1
ATOM 1274 N N . GLU A 1 153 ? -8.467 6.003 -8.681 1.00 73.19 153 GLU A N 1
ATOM 1275 C CA . GLU A 1 153 ? -8.295 6.078 -10.141 1.00 73.19 153 GLU A CA 1
ATOM 1276 C C . GLU A 1 153 ? -7.613 7.389 -10.567 1.00 73.19 153 GLU A C 1
ATOM 1278 O O . GLU A 1 153 ? -8.239 8.309 -11.083 1.00 73.19 153 GLU A O 1
ATOM 1283 N N . LYS A 1 154 ? -6.306 7.524 -10.316 1.00 61.94 154 LYS A N 1
ATOM 1284 C CA . LYS A 1 154 ? -5.551 8.743 -10.686 1.00 61.94 154 LYS A CA 1
ATOM 1285 C C . LYS A 1 154 ? -4.325 8.496 -11.561 1.00 61.94 154 LYS A C 1
ATOM 1287 O O . LYS A 1 154 ? -3.397 9.299 -11.536 1.00 61.94 154 LYS A O 1
ATOM 1292 N N . CYS A 1 155 ? -4.244 7.374 -12.273 1.00 56.91 155 CYS A N 1
ATOM 1293 C CA . CYS A 1 155 ? -3.014 7.012 -12.975 1.00 56.91 155 CYS A CA 1
ATOM 1294 C C . CYS A 1 155 ? -3.271 6.233 -14.272 1.00 56.91 155 CYS A C 1
ATOM 1296 O O . CYS A 1 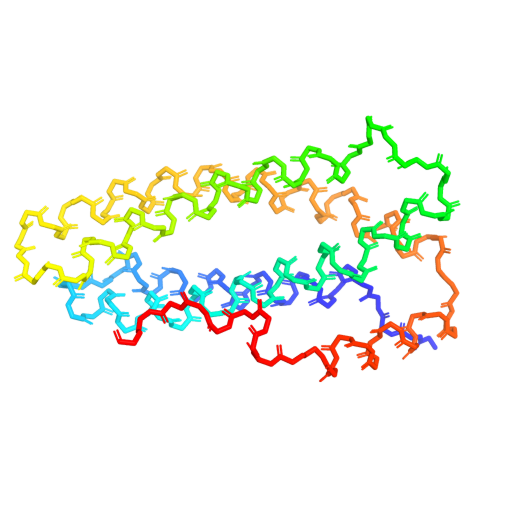155 ? -4.093 5.322 -14.270 1.00 56.91 155 CYS A O 1
ATOM 1298 N N . CYS A 1 156 ? -2.480 6.538 -15.311 1.00 51.44 156 CYS A N 1
ATOM 1299 C CA . CYS A 1 156 ? -2.441 5.863 -16.617 1.00 51.44 156 CYS A CA 1
ATOM 1300 C C . CYS A 1 156 ? -3.669 6.035 -17.543 1.00 51.44 156 CYS A C 1
ATOM 1302 O O . CYS A 1 156 ? -4.032 5.068 -18.214 1.00 51.44 156 CYS A O 1
ATOM 1304 N N . GLU A 1 157 ? -4.269 7.231 -17.622 1.00 46.41 157 GLU A N 1
ATOM 1305 C CA . GLU A 1 157 ? -5.081 7.615 -18.802 1.00 46.41 157 GLU A CA 1
ATOM 1306 C C . GLU A 1 157 ? -4.203 7.875 -20.037 1.00 46.41 157 GLU A C 1
ATOM 1308 O O . GLU A 1 157 ? -3.101 8.454 -19.873 1.00 46.41 157 GLU A O 1
#

Foldseek 3Di:
DADALLVVLVVLVVVLVVLLVQLLVDPFLQSNLVSLVVNQLSVLLSVCLCVPFQVVLLCVLVVPPPPDPSVVLVVLVVVLVVLSVLLQVLSVDRDPVSVVSNNVSSVVNVVSVVVSVCCCNVPPRVSSRVRDDNVRSVVSVVVSVPDDSVSRPDGDD

Sequence (157 aa):
MSQAILDFMMEDHHRLDGIFAKMENAKNVAEAKKYFIEFNYGLRRHIVWEEKIFFPIFEKKKGLTRGGPTEAMRADHKEIKKLLEGIHDCVAGESAKEFKKIKKFEEDFRDLISTHNFKEEQMLYGWIDDVLDDKEKKNIFKEVENVSPEEYEKCCE

pLDDT: mean 92.65, std 8.93, range [46.41, 98.69]

Mean predicted aligned error: 3.83 Å

Solvent-accessible surface area (backbone atoms only — not comparable to full-atom values): 8633 Å² total; per-residue (Å²): 134,59,80,55,57,40,63,55,51,52,52,50,47,56,52,44,52,59,34,46,54,51,28,74,66,38,90,48,37,72,55,24,36,58,32,43,55,57,31,53,44,52,53,37,44,52,53,45,43,39,69,70,49,51,43,54,52,42,24,63,73,71,70,42,86,68,95,36,74,66,53,55,50,56,51,49,51,52,54,53,52,53,40,52,50,56,34,50,60,24,49,72,41,87,42,78,69,28,43,55,51,36,53,53,38,51,52,59,42,51,63,50,48,55,59,48,52,49,50,37,67,78,43,48,28,54,56,44,48,73,77,46,54,61,68,54,44,54,51,50,55,52,52,61,74,63,60,59,62,81,82,36,69,81,76,89,130

Secondary structure (DSSP, 8-state):
-PPPHHHHHHHHHHHHHHHHHHHHH-SSHHHHHHHHHHHHHHHHHHHHHIIIIIHHHHHHHHT--SSSHHHHHHHHHHHHHHHHHHHHHHHHS-SHHHHHHHHHHHHHHHHHHHHHHHHIIIIIHHHHHHH--HHHHHHHHHHHHT--GGGT--S--